Protein AF-A0A0H4CV18-F1 (afdb_monomer_lite)

Foldseek 3Di:
DDWDADPVGDIDDDDDDDDDDDPDDPDDDDDQQDKAKAKFAADDLQGSLVRLVVVLVVCVVCVPDASNVNSCCNPPVDDHDQWMKIAIDRGDVSSSVLSVCSNVVHDDVRIDTDHGDDDPVPDDDDDDDD

Secondary structure (DSSP, 8-state):
-EEEE-TTS-EEEE---PPPPPPPPPPP-PPTT--EEEEEEESHHHHHHHHHHHHHHHHHH-TTS-HHHHHHHHHHSSPPPSEEEEEEESSHHHHHHHHHHHHHT---TTEEEEES---GGGPPP-----

InterPro domains:
  IPR016039 Thiolase-like [G3DSA:3.40.47.10] (1-35)
  IPR032821 Polyketide synthase, C-terminal extension [PF16197] (1-82)
  IPR050091 Polyketide and Nonribosomal Peptide Biosynthesis Enzymes [PTHR43775] (1-130)

Sequence (130 aa):
AVSSFGISGTNAHAILEQAPETDNAAEPVVRDGVLVPWVVSGRGVDGVRAQAAGLREWVLEHPQHSATDIGFSLLSSRSLHRDRLVVLGSDRQVLVDGLAAAAEGAPWPGLVQSSGDVSLSRAVFVFPGQ

Structure (mmCIF, N/CA/C/O backbone):
data_AF-A0A0H4CV18-F1
#
_entry.id   AF-A0A0H4CV18-F1
#
loop_
_atom_site.group_PDB
_atom_site.id
_atom_site.type_symbol
_atom_site.label_atom_id
_atom_site.label_alt_id
_atom_site.label_comp_id
_atom_site.label_asym_id
_atom_site.label_entity_id
_atom_site.label_seq_id
_atom_site.pdbx_PDB_ins_code
_atom_site.Cartn_x
_atom_site.Cartn_y
_atom_site.Cartn_z
_atom_site.occupancy
_atom_site.B_iso_or_equiv
_atom_site.auth_seq_id
_atom_site.auth_comp_id
_atom_site.auth_asym_id
_atom_site.auth_atom_id
_atom_site.pdbx_PDB_model_num
ATOM 1 N N . ALA A 1 1 ? -19.508 2.284 23.063 1.00 89.25 1 ALA A N 1
ATOM 2 C CA . ALA A 1 1 ? -19.087 3.336 24.014 1.00 89.25 1 ALA A CA 1
ATOM 3 C C . ALA A 1 1 ? -17.755 2.947 24.652 1.00 89.25 1 ALA A C 1
ATOM 5 O O . ALA A 1 1 ? -17.483 1.757 24.766 1.00 89.25 1 ALA A O 1
ATOM 6 N N . VAL A 1 2 ? -16.939 3.923 25.044 1.00 96.62 2 VAL A N 1
ATOM 7 C CA . VAL A 1 2 ? -15.643 3.750 25.717 1.00 96.62 2 VAL A CA 1
ATOM 8 C C . VAL A 1 2 ? -15.665 4.541 27.021 1.00 96.62 2 VAL A C 1
ATOM 10 O O . VAL A 1 2 ? -16.067 5.703 27.028 1.00 96.62 2 VAL A O 1
ATOM 13 N N . SER A 1 3 ? -15.215 3.928 28.115 1.00 97.31 3 SER A N 1
ATOM 14 C CA . SER A 1 3 ? -15.060 4.585 29.417 1.00 97.31 3 SER A CA 1
ATOM 15 C C . SER A 1 3 ? -13.601 4.551 29.853 1.00 97.31 3 SER A C 1
ATOM 17 O O . SER A 1 3 ? -12.934 3.532 29.685 1.00 97.31 3 SER A O 1
ATOM 19 N N . SER A 1 4 ? -13.126 5.640 30.450 1.00 96.88 4 SER A N 1
ATOM 20 C CA . SER A 1 4 ? -11.795 5.749 31.046 1.00 96.88 4 SER A CA 1
ATOM 21 C C . SER A 1 4 ? -11.900 6.360 32.441 1.00 96.88 4 SER A C 1
ATOM 23 O O . SER A 1 4 ? -12.572 7.377 32.625 1.00 96.88 4 SER A O 1
ATOM 25 N N . PHE A 1 5 ? -11.233 5.735 33.412 1.00 96.31 5 PHE A N 1
ATOM 26 C CA . PHE A 1 5 ? -11.239 6.131 34.820 1.00 96.31 5 PHE A CA 1
ATOM 27 C C . PHE A 1 5 ? -9.793 6.285 35.293 1.00 96.31 5 PHE A C 1
ATOM 29 O O . PHE A 1 5 ? -9.062 5.303 35.433 1.00 96.31 5 PHE A O 1
ATOM 36 N N . GLY A 1 6 ? -9.354 7.526 35.485 1.00 95.94 6 GLY A N 1
ATOM 37 C CA . GLY A 1 6 ? -8.002 7.839 35.929 1.00 95.94 6 GLY A CA 1
ATOM 38 C C . GLY A 1 6 ? -7.823 7.591 37.424 1.00 95.94 6 GLY A C 1
ATOM 39 O O . GLY A 1 6 ? -8.723 7.850 38.220 1.00 95.94 6 GLY A O 1
ATOM 40 N N . ILE A 1 7 ? -6.623 7.168 37.828 1.00 94.62 7 ILE A N 1
ATOM 41 C CA . ILE A 1 7 ? -6.294 6.921 39.243 1.00 94.62 7 ILE A CA 1
ATOM 42 C C . ILE A 1 7 ? -6.386 8.180 40.124 1.00 94.62 7 ILE A C 1
ATOM 44 O O . ILE A 1 7 ? -6.568 8.081 41.332 1.00 94.62 7 ILE A O 1
ATOM 48 N N . SER A 1 8 ? -6.313 9.369 39.517 1.00 95.75 8 SER A N 1
ATOM 49 C CA . SER A 1 8 ? -6.545 10.664 40.168 1.00 95.75 8 SER A CA 1
ATOM 50 C C . SER A 1 8 ? -8.028 10.991 40.404 1.00 95.75 8 SER A C 1
ATOM 52 O O . SER A 1 8 ? -8.325 12.008 41.024 1.00 95.75 8 SER A O 1
ATOM 54 N N . GLY A 1 9 ? -8.958 10.178 39.888 1.00 93.94 9 GLY A N 1
ATOM 55 C CA . GLY A 1 9 ? -10.407 10.395 39.963 1.00 93.94 9 GLY A CA 1
ATOM 56 C C . GLY A 1 9 ? -11.029 11.100 38.750 1.00 93.94 9 GLY A C 1
ATOM 57 O O . GLY A 1 9 ? -12.226 11.378 38.758 1.00 93.94 9 GLY A O 1
ATOM 58 N N . THR A 1 10 ? -10.258 11.401 37.699 1.00 95.62 10 THR A N 1
ATOM 59 C CA . THR A 1 10 ? -10.798 11.988 36.461 1.00 95.62 10 THR A CA 1
ATOM 60 C C . THR A 1 10 ? -11.426 10.915 35.577 1.00 95.62 10 THR A C 1
ATOM 62 O O . THR A 1 10 ? -10.747 9.975 35.168 1.00 95.62 10 THR A O 1
ATOM 65 N N . ASN A 1 11 ? -12.699 11.097 35.225 1.00 96.62 11 ASN A N 1
ATOM 66 C CA . ASN A 1 11 ? -13.463 10.139 34.428 1.00 96.62 11 ASN A CA 1
ATOM 67 C C . ASN A 1 11 ? -13.846 10.742 33.074 1.00 96.62 11 ASN A C 1
ATOM 69 O O . ASN A 1 11 ? -14.241 11.905 33.001 1.00 96.62 11 ASN A O 1
ATOM 73 N N . ALA A 1 12 ? -13.771 9.938 32.016 1.00 96.56 12 ALA A N 1
ATOM 74 C CA . ALA A 1 12 ? -14.224 10.291 30.675 1.00 96.56 12 ALA A CA 1
ATOM 75 C C . ALA A 1 12 ? -15.073 9.158 30.086 1.00 96.56 12 ALA A C 1
ATOM 77 O O . ALA A 1 12 ? -14.750 7.979 30.244 1.00 96.56 12 ALA A O 1
ATOM 78 N N . HIS A 1 13 ? -16.150 9.514 29.388 1.00 97.12 13 HIS A N 1
ATOM 79 C CA . HIS A 1 13 ? -17.036 8.568 28.716 1.00 97.12 13 HIS A CA 1
ATOM 80 C C . HIS A 1 13 ? -17.351 9.071 27.308 1.00 97.12 13 HIS A C 1
ATOM 82 O O . HIS A 1 13 ? -17.742 10.224 27.139 1.00 97.12 13 HIS A O 1
ATOM 88 N N . ALA A 1 14 ? -17.177 8.213 26.307 1.00 97.62 14 ALA A N 1
ATOM 89 C CA . ALA A 1 14 ? -17.446 8.516 24.908 1.00 97.62 14 ALA A CA 1
ATOM 90 C C . ALA A 1 14 ? -18.435 7.502 24.327 1.00 97.62 14 ALA A C 1
ATOM 92 O O . ALA A 1 14 ? -18.216 6.289 24.387 1.00 97.62 14 ALA A O 1
ATOM 93 N N . ILE A 1 15 ? -19.512 7.994 23.724 1.00 97.12 15 ILE A N 1
ATOM 94 C CA . ILE A 1 15 ? -20.443 7.179 22.943 1.00 97.12 15 ILE A CA 1
ATOM 95 C C . ILE A 1 15 ? -20.005 7.278 21.480 1.00 97.12 15 ILE A C 1
ATOM 97 O O . ILE A 1 15 ? -19.751 8.366 20.977 1.00 97.12 15 ILE A O 1
ATOM 101 N N . LEU A 1 16 ? -19.850 6.122 20.838 1.00 96.69 16 LEU A N 1
ATOM 102 C CA . LEU A 1 16 ? -19.459 5.993 19.438 1.00 96.69 16 LEU A CA 1
ATOM 103 C C . LEU A 1 16 ? -20.628 5.340 18.718 1.00 96.69 16 LEU A C 1
ATOM 105 O O . LEU A 1 16 ? -21.122 4.309 19.183 1.00 96.69 16 LEU A O 1
ATOM 109 N N . GLU A 1 17 ? -21.035 5.935 17.609 1.00 96.25 17 GLU A N 1
ATOM 110 C CA . GLU A 1 17 ? -22.075 5.416 16.730 1.00 96.25 17 GLU A CA 1
ATOM 111 C C . GLU A 1 17 ? -21.450 4.999 15.399 1.00 96.25 17 GLU A C 1
ATOM 113 O O . GLU A 1 17 ? -20.397 5.507 15.003 1.00 96.25 17 GLU A O 1
ATOM 118 N N . GLN A 1 18 ? -22.077 4.035 14.726 1.00 93.94 18 GLN A N 1
ATOM 119 C CA . GLN A 1 18 ? -21.660 3.620 13.393 1.00 93.94 18 GLN A CA 1
ATOM 120 C C . GLN A 1 18 ? -21.922 4.763 12.405 1.00 93.94 18 GLN A C 1
ATOM 122 O O . GLN A 1 18 ? -22.981 5.387 12.444 1.00 93.94 18 GLN A O 1
ATOM 127 N N . ALA A 1 19 ? -20.965 5.025 11.512 1.00 92.69 19 ALA A N 1
ATOM 128 C CA . ALA A 1 19 ? -21.192 5.957 10.416 1.00 92.69 19 ALA A CA 1
ATOM 129 C C . ALA A 1 19 ? -22.351 5.455 9.531 1.00 92.69 19 ALA A C 1
ATOM 131 O O . ALA A 1 19 ? -22.465 4.242 9.326 1.00 92.69 19 ALA A O 1
ATOM 132 N N . PRO A 1 20 ? -23.206 6.349 9.005 1.00 91.19 20 PRO A N 1
ATOM 133 C CA . PRO A 1 20 ? -24.257 5.944 8.083 1.00 91.19 20 PRO A CA 1
ATOM 134 C C . PRO A 1 20 ? -23.648 5.242 6.867 1.00 91.19 20 PRO A C 1
ATOM 136 O O . PRO A 1 20 ? -22.559 5.603 6.414 1.00 91.19 20 PRO A O 1
ATOM 139 N N . GLU A 1 21 ? -24.354 4.245 6.338 1.00 87.38 21 GLU A N 1
ATOM 140 C CA . GLU A 1 21 ? -23.970 3.638 5.068 1.00 87.38 21 GLU A CA 1
ATOM 141 C C . GLU A 1 21 ? -24.081 4.700 3.973 1.00 87.38 21 GLU A C 1
ATOM 143 O O . GLU A 1 21 ? -25.138 5.288 3.747 1.00 87.38 21 GLU A O 1
ATOM 148 N N . THR A 1 22 ? -22.961 4.992 3.324 1.00 81.31 22 THR A N 1
ATOM 149 C CA . THR A 1 22 ? -22.948 5.771 2.088 1.00 81.31 22 THR A CA 1
ATOM 150 C C . THR A 1 22 ? -23.191 4.812 0.936 1.00 81.31 22 THR A C 1
ATOM 152 O O . THR A 1 22 ? -22.457 3.832 0.810 1.00 81.31 22 THR A O 1
ATOM 155 N N . ASP A 1 23 ? -24.183 5.103 0.091 1.00 75.31 23 ASP A N 1
ATOM 156 C CA . ASP A 1 23 ? -24.357 4.386 -1.172 1.00 75.31 23 ASP A CA 1
ATOM 157 C C . ASP A 1 23 ? -23.046 4.455 -1.959 1.00 75.31 23 ASP A C 1
ATOM 159 O O . ASP A 1 23 ? -22.521 5.541 -2.233 1.00 75.31 23 ASP A O 1
ATOM 163 N N . ASN A 1 24 ? -22.500 3.287 -2.301 1.00 65.62 24 ASN A N 1
ATOM 164 C CA . ASN A 1 24 ? -21.333 3.208 -3.165 1.00 65.62 24 ASN A CA 1
ATOM 165 C C . ASN A 1 24 ? -21.697 3.867 -4.498 1.00 65.62 24 ASN A C 1
ATOM 167 O O . ASN A 1 24 ? -22.597 3.412 -5.207 1.00 65.62 24 ASN A O 1
ATOM 171 N N . ALA A 1 25 ? -21.014 4.967 -4.824 1.00 64.88 25 ALA A N 1
ATOM 172 C CA . ALA A 1 25 ? -21.122 5.581 -6.138 1.00 64.88 25 ALA A CA 1
ATOM 173 C C . ALA A 1 25 ? -20.844 4.514 -7.208 1.00 64.88 25 ALA A C 1
ATOM 175 O O . ALA A 1 25 ? -19.990 3.651 -7.005 1.00 64.88 25 ALA A O 1
ATOM 176 N N . ALA A 1 26 ? -21.576 4.571 -8.325 1.00 61.56 26 ALA A N 1
ATOM 177 C CA . ALA A 1 26 ? -21.435 3.608 -9.411 1.00 61.56 26 ALA A CA 1
ATOM 178 C C . ALA A 1 26 ? -19.955 3.410 -9.769 1.00 61.56 26 ALA A C 1
ATOM 180 O O . ALA A 1 26 ? -19.254 4.384 -10.062 1.00 61.56 26 ALA A O 1
ATOM 181 N N . GLU A 1 27 ? -19.495 2.157 -9.729 1.00 63.44 27 GLU A N 1
ATOM 182 C CA . GLU A 1 27 ? -18.113 1.831 -10.060 1.00 63.44 27 GLU A CA 1
ATOM 183 C C . GLU A 1 27 ? -17.834 2.265 -11.506 1.00 63.44 27 GLU A C 1
ATOM 185 O O . GLU A 1 27 ? -18.560 1.870 -12.429 1.00 63.44 27 GLU A O 1
ATOM 190 N N . PRO A 1 28 ? -16.817 3.111 -11.743 1.00 62.19 28 PRO A N 1
ATOM 191 C CA . PRO A 1 28 ? -16.425 3.438 -13.099 1.00 62.19 28 PRO A CA 1
ATOM 192 C C . PRO A 1 28 ? -16.004 2.151 -13.813 1.00 62.19 28 PRO A C 1
ATOM 194 O O . PRO A 1 28 ? -15.221 1.364 -13.288 1.00 62.19 28 PRO A O 1
ATOM 197 N N . VAL A 1 29 ? -16.515 1.942 -15.029 1.00 61.94 29 VAL A N 1
ATOM 198 C CA . VAL A 1 29 ? -16.174 0.768 -15.840 1.00 61.94 29 VAL A CA 1
ATOM 199 C C . VAL A 1 29 ? -14.689 0.829 -16.200 1.00 61.94 29 VAL A C 1
ATOM 201 O O . VAL A 1 29 ? -14.280 1.554 -17.112 1.00 61.94 29 VAL A O 1
ATOM 204 N N . VAL A 1 30 ? -13.871 0.069 -15.477 1.00 61.62 30 VAL A N 1
ATOM 205 C CA . VAL A 1 30 ? -12.472 -0.168 -15.829 1.00 61.62 30 VAL A CA 1
ATOM 206 C C . VAL A 1 30 ? -12.462 -1.104 -17.032 1.00 61.62 30 VAL A C 1
ATOM 208 O O . VAL A 1 30 ? -13.083 -2.163 -17.016 1.00 61.62 30 VAL A O 1
ATOM 211 N N . ARG A 1 31 ? -11.787 -0.699 -18.108 1.00 60.72 31 ARG A N 1
ATOM 212 C CA . ARG A 1 31 ? -11.604 -1.559 -19.281 1.00 60.72 31 ARG A CA 1
ATOM 213 C C . ARG A 1 31 ? -10.521 -2.589 -18.983 1.00 60.72 31 ARG A C 1
ATOM 215 O O . ARG A 1 31 ? -9.429 -2.210 -18.559 1.00 60.72 31 ARG A O 1
ATOM 222 N N . ASP A 1 32 ? -10.806 -3.853 -19.268 1.00 59.94 32 ASP A N 1
ATOM 223 C CA . ASP A 1 32 ? -9.803 -4.915 -19.224 1.00 59.94 32 ASP A CA 1
ATOM 224 C C . ASP A 1 32 ? -8.610 -4.583 -20.137 1.00 59.94 32 ASP A C 1
ATOM 226 O O . ASP A 1 32 ? -8.766 -3.998 -21.214 1.00 59.94 32 ASP A O 1
ATOM 230 N N . GLY A 1 33 ? -7.402 -4.947 -19.697 1.00 68.06 33 GLY A N 1
ATOM 231 C CA . GLY A 1 33 ? -6.164 -4.767 -20.463 1.00 68.06 33 GLY A CA 1
ATOM 232 C C . GLY A 1 33 ? -5.497 -3.391 -20.341 1.00 68.06 33 GLY A C 1
ATOM 233 O O . GLY A 1 33 ? -4.466 -3.163 -20.975 1.00 68.06 33 GLY A O 1
ATOM 234 N N . VAL A 1 34 ? -6.031 -2.474 -19.528 1.00 82.56 34 VAL A N 1
ATOM 235 C CA . VAL A 1 34 ? -5.351 -1.209 -19.210 1.00 82.56 34 VAL A CA 1
ATOM 236 C C . VAL A 1 34 ? -4.265 -1.460 -18.163 1.00 82.56 34 VAL A C 1
ATOM 238 O O . VAL A 1 34 ? -4.523 -2.054 -17.122 1.00 82.56 34 VAL A O 1
ATOM 241 N N . LEU A 1 35 ? -3.044 -0.985 -18.426 1.00 90.25 35 LEU A N 1
ATOM 242 C CA . LEU A 1 35 ? -1.962 -1.032 -17.442 1.00 90.25 35 LEU A CA 1
ATOM 243 C C . LEU A 1 35 ? -2.300 -0.151 -16.235 1.00 90.25 35 LEU A C 1
ATOM 245 O O . LEU A 1 35 ? -2.501 1.057 -16.377 1.00 90.25 35 LEU A O 1
ATOM 249 N N . VAL A 1 36 ? -2.299 -0.750 -15.047 1.00 93.31 36 VAL A N 1
ATOM 250 C CA . VAL A 1 36 ? -2.505 -0.062 -13.772 1.00 93.31 36 VAL A CA 1
ATOM 251 C C . VAL A 1 36 ? -1.165 0.057 -13.038 1.00 93.31 36 VAL A C 1
ATOM 253 O O . VAL A 1 36 ? -0.464 -0.945 -12.885 1.00 93.31 36 VAL A O 1
ATOM 256 N N . PRO A 1 37 ? -0.783 1.260 -12.572 1.00 95.19 37 PRO A N 1
ATOM 257 C CA . PRO A 1 37 ? 0.401 1.440 -11.744 1.00 95.19 37 PRO A CA 1
ATOM 258 C C . PRO A 1 37 ? 0.092 1.205 -10.263 1.00 95.19 37 PRO A C 1
ATOM 260 O O . PRO A 1 37 ? -0.746 1.889 -9.674 1.00 95.19 37 PRO A O 1
ATOM 263 N N . TRP A 1 38 ? 0.831 0.299 -9.626 1.00 97.00 38 TRP A N 1
ATOM 264 C CA . TRP A 1 38 ? 0.906 0.205 -8.168 1.00 97.00 38 TRP A CA 1
ATOM 265 C C . TRP A 1 38 ? 2.190 0.855 -7.676 1.00 97.00 38 TRP A C 1
ATOM 267 O O . TRP A 1 38 ? 3.289 0.335 -7.873 1.00 97.00 38 TRP A O 1
ATOM 277 N N . VAL A 1 39 ? 2.042 2.023 -7.051 1.00 96.25 39 VAL A N 1
ATOM 278 C CA . VAL A 1 39 ? 3.158 2.783 -6.484 1.00 96.25 39 VAL A CA 1
ATOM 279 C C . VAL A 1 39 ? 3.416 2.310 -5.057 1.00 96.25 39 VAL A C 1
ATOM 281 O O . VAL A 1 39 ? 2.545 2.400 -4.196 1.00 96.25 39 VAL A O 1
ATOM 284 N N . VAL A 1 40 ? 4.633 1.848 -4.793 1.00 96.19 40 VAL A N 1
ATOM 285 C CA . VAL A 1 40 ? 5.109 1.462 -3.462 1.00 96.19 40 VAL A CA 1
ATOM 286 C C . VAL A 1 40 ? 6.234 2.408 -3.075 1.00 96.19 40 VAL A C 1
ATOM 288 O O . VAL A 1 40 ? 7.170 2.619 -3.844 1.00 96.19 40 VAL A O 1
ATOM 291 N N . SER A 1 41 ? 6.162 2.997 -1.884 1.00 95.25 41 SER A N 1
ATOM 292 C CA . SER A 1 41 ? 7.209 3.892 -1.391 1.00 95.25 41 SER A CA 1
ATOM 293 C C . SER A 1 41 ? 7.538 3.608 0.066 1.00 95.25 41 SER A C 1
ATOM 295 O O . SER A 1 41 ? 6.669 3.220 0.845 1.00 95.25 41 SER A O 1
ATOM 297 N N . GLY A 1 42 ? 8.794 3.813 0.440 1.00 93.69 42 GLY A N 1
ATOM 298 C CA . GLY A 1 42 ? 9.287 3.586 1.791 1.00 93.69 42 GLY A CA 1
ATOM 299 C C . GLY A 1 42 ? 10.532 4.417 2.076 1.00 93.69 42 GLY A C 1
ATOM 300 O O . GLY A 1 42 ? 11.000 5.180 1.234 1.00 93.69 42 GLY A O 1
ATOM 301 N N . ARG A 1 43 ? 11.065 4.303 3.293 1.00 93.31 43 ARG A N 1
ATOM 302 C CA . ARG A 1 43 ? 12.340 4.936 3.654 1.00 93.31 43 ARG A CA 1
ATOM 303 C C . ARG A 1 43 ? 13.473 3.955 3.378 1.00 93.31 43 ARG A C 1
ATOM 305 O O . ARG A 1 43 ? 13.597 2.962 4.092 1.00 93.31 43 ARG A O 1
ATOM 312 N N . GLY A 1 44 ? 14.283 4.236 2.363 1.00 92.06 44 GLY A N 1
ATOM 313 C CA . GLY A 1 44 ? 15.346 3.349 1.906 1.00 92.06 44 GLY A CA 1
ATOM 314 C C . GLY A 1 44 ? 14.832 2.099 1.187 1.00 92.06 44 GLY A C 1
ATOM 315 O O . GLY A 1 44 ? 13.636 1.804 1.156 1.00 92.06 44 GLY A O 1
ATOM 316 N N . VAL A 1 45 ? 15.774 1.340 0.624 1.00 92.81 45 VAL A N 1
ATOM 317 C CA . VAL A 1 45 ? 15.498 0.120 -0.156 1.00 92.81 45 VAL A CA 1
ATOM 318 C C . VAL A 1 45 ? 14.747 -0.922 0.674 1.00 92.81 45 VAL A C 1
ATOM 320 O O . VAL A 1 45 ? 13.750 -1.470 0.210 1.00 92.81 45 VAL A O 1
ATOM 323 N N . ASP A 1 46 ? 15.169 -1.152 1.917 1.00 95.31 46 ASP A N 1
ATOM 324 C CA . ASP A 1 46 ? 14.527 -2.142 2.789 1.00 95.31 46 ASP A CA 1
ATOM 325 C C . ASP A 1 46 ? 13.109 -1.720 3.187 1.00 95.31 46 ASP A C 1
ATOM 327 O O . ASP A 1 46 ? 12.209 -2.555 3.261 1.00 95.31 46 ASP A O 1
ATOM 331 N N . GLY A 1 47 ? 12.872 -0.414 3.353 1.00 95.75 47 GLY A N 1
ATOM 332 C CA . GLY A 1 47 ? 11.534 0.122 3.577 1.00 95.75 47 GLY A CA 1
ATOM 333 C C . GLY A 1 47 ? 10.606 -0.125 2.387 1.00 95.75 47 GLY A C 1
ATOM 334 O O . GLY A 1 47 ? 9.461 -0.523 2.582 1.00 95.75 47 GLY A O 1
ATOM 335 N N . VAL A 1 48 ? 11.092 0.063 1.156 1.00 95.75 48 VAL A N 1
ATOM 336 C CA . VAL A 1 48 ? 10.317 -0.239 -0.063 1.00 95.75 48 VAL A CA 1
ATOM 337 C C . VAL A 1 48 ? 10.019 -1.736 -0.168 1.00 95.75 48 VAL A C 1
ATOM 339 O O . VAL A 1 48 ? 8.880 -2.104 -0.449 1.00 95.75 48 VAL A O 1
ATOM 342 N N . ARG A 1 49 ? 11.000 -2.603 0.109 1.00 97.31 49 ARG A N 1
ATOM 343 C CA . ARG A 1 49 ? 10.816 -4.066 0.099 1.00 97.31 49 ARG A CA 1
ATOM 344 C C . ARG A 1 49 ? 9.778 -4.525 1.119 1.00 97.31 49 ARG A C 1
ATOM 346 O O . ARG A 1 49 ? 8.890 -5.299 0.776 1.00 97.31 49 ARG A O 1
ATOM 353 N N . ALA A 1 50 ? 9.845 -4.005 2.344 1.00 98.00 50 ALA A N 1
ATOM 354 C CA . ALA A 1 50 ? 8.873 -4.314 3.389 1.00 98.00 50 ALA A CA 1
ATOM 355 C C . ALA A 1 50 ? 7.452 -3.869 3.001 1.00 98.00 50 ALA A C 1
ATOM 357 O O . ALA A 1 50 ? 6.495 -4.610 3.208 1.00 98.00 50 ALA A O 1
ATOM 358 N N . GLN A 1 51 ? 7.310 -2.688 2.389 1.00 97.75 51 GLN A N 1
ATOM 359 C CA 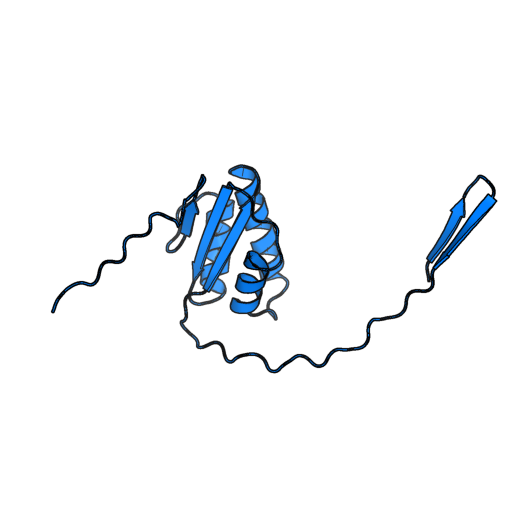. GLN A 1 51 ? 6.018 -2.206 1.892 1.00 97.75 51 GLN A CA 1
ATOM 360 C C . GLN A 1 51 ? 5.488 -3.066 0.738 1.00 97.75 51 GLN A C 1
ATOM 362 O O . GLN A 1 51 ? 4.296 -3.359 0.705 1.00 97.75 51 GLN A O 1
ATOM 367 N N . ALA A 1 52 ? 6.353 -3.518 -0.176 1.00 98.12 52 ALA A N 1
ATOM 368 C CA . ALA A 1 52 ? 5.956 -4.421 -1.255 1.00 98.12 52 ALA A CA 1
ATOM 369 C C . ALA A 1 52 ? 5.464 -5.774 -0.714 1.00 98.12 52 ALA A C 1
ATOM 371 O O . ALA A 1 52 ? 4.421 -6.261 -1.150 1.00 98.12 52 ALA A O 1
ATOM 372 N N . ALA A 1 53 ? 6.163 -6.341 0.276 1.00 98.56 53 ALA A N 1
ATOM 373 C CA . ALA A 1 53 ? 5.764 -7.586 0.931 1.00 98.56 53 ALA A CA 1
ATOM 374 C C . ALA A 1 53 ? 4.407 -7.455 1.641 1.00 98.56 53 ALA A C 1
ATOM 376 O O . ALA A 1 53 ? 3.513 -8.265 1.400 1.00 98.56 53 ALA A O 1
ATOM 377 N N . GLY A 1 54 ? 4.230 -6.407 2.453 1.00 98.25 54 GLY A N 1
ATOM 378 C CA . GLY A 1 54 ? 2.977 -6.168 3.172 1.00 98.25 54 GLY A CA 1
ATOM 379 C C . GLY A 1 54 ? 1.802 -5.872 2.237 1.00 98.25 54 GLY A C 1
ATOM 380 O O . GLY A 1 54 ? 0.701 -6.373 2.450 1.00 98.25 54 GLY A O 1
ATOM 381 N N . LEU A 1 55 ? 2.030 -5.114 1.157 1.00 97.88 55 LEU A N 1
ATOM 382 C CA . LEU A 1 55 ? 0.998 -4.886 0.147 1.00 97.88 55 LEU A CA 1
ATOM 383 C C . LEU A 1 55 ? 0.611 -6.194 -0.550 1.00 97.88 55 LEU A C 1
ATOM 385 O O . LEU A 1 55 ? -0.574 -6.443 -0.740 1.00 97.88 55 LEU A O 1
ATOM 389 N N . ARG A 1 56 ? 1.581 -7.042 -0.908 1.00 98.38 56 ARG A N 1
ATOM 390 C CA . ARG A 1 56 ? 1.308 -8.340 -1.537 1.00 98.38 56 ARG A CA 1
ATOM 391 C C . ARG A 1 56 ? 0.429 -9.215 -0.650 1.00 98.38 56 ARG A C 1
ATOM 393 O O . ARG A 1 56 ? -0.544 -9.774 -1.143 1.00 98.38 56 ARG A O 1
ATOM 400 N N . GLU A 1 57 ? 0.776 -9.335 0.627 1.00 98.44 57 GLU A N 1
ATOM 401 C CA . GLU A 1 57 ? 0.001 -10.102 1.607 1.00 98.44 57 GLU A CA 1
ATOM 402 C C . GLU A 1 57 ? -1.429 -9.567 1.710 1.00 98.44 57 GLU A C 1
ATOM 404 O O . GLU A 1 57 ? -2.383 -10.304 1.468 1.00 98.44 57 GLU A O 1
ATOM 409 N N . TRP A 1 58 ? -1.577 -8.258 1.917 1.00 98.12 58 TRP A N 1
ATOM 410 C CA . TRP A 1 58 ? -2.890 -7.628 2.014 1.00 98.12 58 TRP A CA 1
ATOM 411 C C . TRP A 1 58 ? -3.737 -7.842 0.752 1.00 98.12 58 TRP A C 1
ATOM 413 O O . TRP A 1 58 ? -4.916 -8.180 0.836 1.00 98.12 58 TRP A O 1
ATOM 423 N N . VAL A 1 59 ? -3.147 -7.702 -0.436 1.00 97.19 59 VAL A N 1
ATOM 424 C CA . VAL A 1 59 ? -3.841 -7.925 -1.713 1.00 97.19 59 VAL A CA 1
ATOM 425 C C . VAL A 1 59 ? -4.288 -9.382 -1.858 1.00 97.19 59 VAL A C 1
ATOM 427 O O . VAL A 1 59 ? -5.379 -9.630 -2.371 1.00 97.19 59 VAL A O 1
ATOM 430 N N . LEU A 1 60 ? -3.489 -10.354 -1.425 1.00 96.94 60 LEU A N 1
ATOM 431 C CA . LEU A 1 60 ? -3.878 -11.767 -1.476 1.00 96.94 60 LEU A CA 1
ATOM 432 C C . LEU A 1 60 ? -5.062 -12.070 -0.548 1.00 96.94 60 LEU A C 1
ATOM 434 O O . LEU A 1 60 ? -5.934 -12.853 -0.915 1.00 96.94 60 LEU A O 1
ATOM 438 N N . GLU A 1 61 ? -5.128 -11.412 0.608 1.00 98.00 61 GLU A N 1
ATOM 439 C CA . GLU A 1 61 ? -6.218 -11.569 1.580 1.00 98.00 61 GLU A CA 1
ATOM 440 C C . GLU A 1 61 ? -7.514 -10.845 1.184 1.00 98.00 61 GLU A C 1
ATOM 442 O O . GLU A 1 61 ? -8.586 -11.200 1.671 1.00 98.00 61 GLU A O 1
ATOM 447 N N . HIS A 1 62 ? -7.442 -9.855 0.285 1.00 96.81 62 HIS A N 1
ATOM 448 C CA . HIS A 1 62 ? -8.585 -9.013 -0.094 1.00 96.81 62 HIS A CA 1
ATOM 449 C C . HIS A 1 62 ? -8.878 -9.055 -1.608 1.00 96.81 62 HIS A C 1
ATOM 451 O O . HIS A 1 62 ? -8.757 -8.032 -2.302 1.00 96.81 62 HIS A O 1
ATOM 457 N N . PRO A 1 63 ? -9.265 -10.223 -2.165 1.00 93.44 63 PRO A N 1
ATOM 458 C CA . PRO A 1 63 ? -9.487 -10.407 -3.602 1.00 93.44 63 PRO A CA 1
ATOM 459 C C . PRO A 1 63 ? -10.633 -9.559 -4.172 1.00 93.44 63 PRO A C 1
ATOM 461 O O . PRO A 1 63 ? -10.660 -9.320 -5.375 1.00 93.44 63 PRO A O 1
ATOM 464 N N . GLN A 1 64 ? -11.550 -9.079 -3.328 1.00 92.12 64 GLN A N 1
ATOM 465 C CA . GLN A 1 64 ? -12.711 -8.280 -3.722 1.00 92.12 64 GLN A CA 1
ATOM 466 C C . GLN A 1 64 ? -12.373 -6.865 -4.217 1.00 92.12 64 GLN A C 1
ATOM 468 O O . GLN A 1 64 ? -13.190 -6.258 -4.897 1.00 92.12 64 GLN A O 1
ATOM 473 N N . HIS A 1 65 ? -11.204 -6.313 -3.875 1.00 92.12 65 HIS A N 1
ATOM 474 C CA . HIS A 1 65 ? -10.840 -4.953 -4.288 1.00 92.12 65 HIS A CA 1
ATOM 475 C C . HIS A 1 65 ? -10.223 -4.943 -5.680 1.00 92.12 65 HIS A C 1
ATOM 477 O O . HIS A 1 65 ? -9.304 -5.717 -5.946 1.00 92.12 65 HIS A O 1
ATOM 483 N N . SER A 1 66 ? -10.671 -4.048 -6.559 1.00 90.75 66 SER A N 1
ATOM 484 C CA . SER A 1 66 ? -10.135 -3.963 -7.917 1.00 90.75 66 SER A CA 1
ATOM 485 C C . SER A 1 66 ? -8.673 -3.495 -7.928 1.00 90.75 66 SER A C 1
ATOM 487 O O . SER A 1 66 ? -8.216 -2.764 -7.045 1.0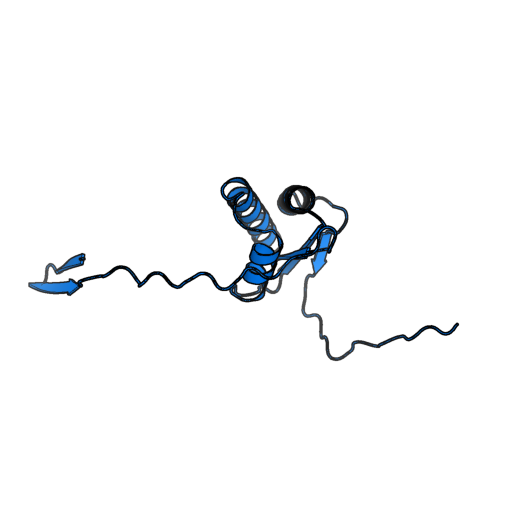0 90.75 66 SER A O 1
ATOM 489 N N . ALA A 1 67 ? -7.912 -3.895 -8.953 1.00 92.44 67 ALA A N 1
ATOM 490 C CA . ALA A 1 67 ? -6.526 -3.446 -9.094 1.00 92.44 67 ALA A CA 1
ATOM 491 C C . ALA A 1 67 ? -6.423 -1.921 -9.270 1.00 92.44 67 ALA A C 1
ATOM 493 O O . ALA A 1 67 ? -5.487 -1.302 -8.759 1.00 92.44 67 ALA A O 1
ATOM 494 N N . THR A 1 68 ? -7.402 -1.318 -9.944 1.00 92.12 68 THR A N 1
ATOM 495 C CA . THR A 1 68 ? -7.485 0.128 -10.166 1.00 92.12 68 THR A CA 1
ATOM 496 C C . THR A 1 68 ? -7.710 0.888 -8.865 1.00 92.12 68 THR A C 1
ATOM 498 O O . THR A 1 68 ? -7.000 1.860 -8.621 1.00 92.12 68 THR A O 1
ATOM 501 N N . ASP A 1 69 ? -8.614 0.428 -7.996 1.00 91.38 69 ASP A N 1
ATOM 502 C CA . ASP A 1 69 ? -8.882 1.097 -6.713 1.00 91.38 69 ASP A CA 1
ATOM 503 C C . ASP A 1 69 ? -7.682 1.020 -5.774 1.00 91.38 69 ASP A C 1
ATOM 505 O O . ASP A 1 69 ? -7.363 1.987 -5.077 1.00 91.38 69 ASP A O 1
ATOM 509 N N . ILE A 1 70 ? -6.974 -0.113 -5.794 1.00 94.88 70 ILE A N 1
ATOM 510 C CA . ILE A 1 70 ? -5.720 -0.285 -5.058 1.00 94.88 70 ILE A CA 1
ATOM 511 C C . ILE A 1 70 ? -4.684 0.715 -5.577 1.00 94.88 70 ILE A C 1
ATOM 513 O O . ILE A 1 70 ? -4.133 1.488 -4.793 1.00 94.88 70 ILE A O 1
ATOM 517 N N . GLY A 1 71 ? -4.459 0.758 -6.893 1.00 94.44 71 GLY A N 1
ATOM 518 C CA . GLY A 1 71 ? -3.507 1.680 -7.517 1.00 94.44 71 GLY A CA 1
ATOM 519 C C . GLY A 1 71 ? -3.834 3.147 -7.234 1.00 94.44 71 GLY A C 1
ATOM 520 O O . GLY A 1 71 ? -2.954 3.917 -6.843 1.00 94.44 71 GLY A O 1
ATOM 52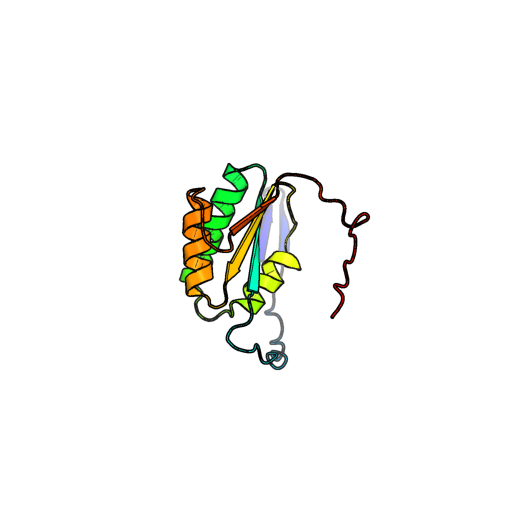1 N N . PHE A 1 72 ? -5.111 3.520 -7.346 1.00 93.69 72 PHE A N 1
ATOM 522 C CA . PHE A 1 72 ? -5.602 4.850 -6.999 1.00 93.69 72 PHE A CA 1
ATOM 523 C C . PHE A 1 72 ? -5.306 5.187 -5.537 1.00 93.69 72 PHE A C 1
ATOM 525 O O . PHE A 1 72 ? -4.694 6.216 -5.255 1.00 93.69 72 PHE A O 1
ATOM 532 N N . SER A 1 73 ? -5.685 4.304 -4.612 1.00 94.81 73 SER A N 1
ATOM 533 C CA . SER A 1 73 ? -5.516 4.515 -3.173 1.00 94.81 73 SER A CA 1
ATOM 534 C C . SER A 1 73 ? -4.048 4.662 -2.779 1.00 94.81 73 SER A C 1
ATOM 536 O O . SER A 1 73 ? -3.717 5.528 -1.964 1.00 94.81 73 SER A O 1
ATOM 538 N N . LEU A 1 74 ? -3.157 3.863 -3.373 1.00 95.62 74 LEU A N 1
ATOM 539 C CA . LEU A 1 74 ? -1.711 3.938 -3.143 1.00 95.62 74 LEU A CA 1
ATOM 540 C C . LEU A 1 74 ? -1.119 5.300 -3.527 1.00 95.62 74 LEU A C 1
ATOM 542 O O . LEU A 1 74 ? -0.158 5.739 -2.898 1.00 95.62 74 LEU A O 1
ATOM 546 N N . LEU A 1 75 ? -1.693 5.977 -4.524 1.00 92.56 75 LEU A N 1
ATOM 547 C CA . LEU A 1 75 ? -1.197 7.264 -5.009 1.00 92.56 75 LEU A CA 1
ATOM 548 C C . LEU A 1 75 ? -1.883 8.470 -4.351 1.00 92.56 75 LEU A C 1
ATOM 550 O O . LEU A 1 75 ? -1.233 9.489 -4.128 1.00 92.56 75 LEU A O 1
ATOM 554 N N . SER A 1 76 ? -3.185 8.379 -4.071 1.00 93.44 76 SER A N 1
ATOM 555 C CA . SER A 1 76 ? -4.009 9.529 -3.673 1.00 93.44 76 SER A CA 1
ATOM 556 C C . SER A 1 76 ? -4.183 9.682 -2.162 1.00 93.44 76 SER A C 1
ATOM 558 O O . SER A 1 76 ? -4.400 10.793 -1.683 1.00 93.44 76 SER A O 1
ATOM 560 N N . SER A 1 77 ? -4.088 8.586 -1.403 1.00 90.69 77 SER A N 1
ATOM 561 C CA . SER A 1 77 ? -4.440 8.563 0.028 1.00 90.69 77 SER A CA 1
ATOM 562 C C . SER A 1 77 ? -3.248 8.351 0.963 1.00 90.69 77 SER A C 1
ATOM 564 O O . SER A 1 77 ? -3.374 8.475 2.184 1.00 90.69 77 SER A O 1
ATOM 566 N N . ARG A 1 78 ? -2.084 7.998 0.410 1.00 87.31 78 ARG A N 1
ATOM 567 C CA . ARG A 1 78 ? -0.886 7.636 1.172 1.00 87.31 78 ARG A CA 1
ATOM 568 C C . ARG A 1 78 ? 0.202 8.687 1.008 1.00 87.31 78 ARG A C 1
ATOM 570 O O . ARG A 1 78 ? 0.397 9.246 -0.066 1.00 87.31 78 ARG A O 1
ATOM 577 N N . SER A 1 79 ? 0.962 8.908 2.077 1.00 90.50 79 SER A N 1
ATOM 578 C CA . SER A 1 79 ? 2.185 9.703 1.999 1.00 90.50 79 SER A CA 1
ATOM 579 C C . SER A 1 79 ? 3.213 8.996 1.119 1.00 90.50 79 SER A C 1
ATOM 581 O O . SER A 1 79 ? 3.571 7.846 1.381 1.00 90.50 79 SER A O 1
ATOM 583 N N . LEU A 1 80 ? 3.721 9.700 0.109 1.00 89.00 80 LEU A N 1
ATOM 584 C CA . LEU A 1 80 ? 4.780 9.194 -0.756 1.00 89.00 80 LEU A CA 1
ATOM 585 C C . LEU A 1 80 ? 6.152 9.500 -0.157 1.00 89.00 80 LEU A C 1
ATOM 587 O O . LEU A 1 80 ? 6.473 10.646 0.158 1.00 89.00 80 LEU A O 1
ATOM 591 N N . HIS A 1 81 ? 6.973 8.465 -0.026 1.00 90.88 81 HIS A N 1
ATOM 592 C CA . HIS A 1 81 ? 8.373 8.600 0.351 1.00 90.88 81 HIS A CA 1
ATOM 593 C C . HIS A 1 81 ? 9.263 8.809 -0.880 1.00 90.88 81 HIS A C 1
ATOM 595 O O . HIS A 1 81 ? 8.857 8.572 -2.020 1.00 90.88 81 HIS A O 1
ATOM 601 N N . ARG A 1 82 ? 10.498 9.258 -0.630 1.00 87.88 82 ARG A N 1
ATOM 602 C CA . ARG A 1 82 ? 11.493 9.524 -1.676 1.00 87.88 82 ARG A CA 1
ATOM 603 C C . ARG A 1 82 ? 11.882 8.262 -2.443 1.00 87.88 82 ARG A C 1
ATOM 605 O O . ARG A 1 82 ? 11.986 8.313 -3.665 1.00 87.88 82 ARG A O 1
ATOM 612 N N . ASP A 1 83 ? 12.107 7.161 -1.730 1.00 92.19 83 ASP A N 1
ATOM 613 C CA . ASP A 1 83 ? 12.441 5.882 -2.344 1.00 92.19 83 ASP A CA 1
ATOM 614 C C . ASP A 1 83 ? 11.150 5.193 -2.757 1.00 92.19 83 ASP A C 1
ATOM 616 O O . ASP A 1 83 ? 10.267 4.930 -1.929 1.00 92.19 83 ASP A O 1
ATOM 620 N N . ARG A 1 84 ? 11.021 4.951 -4.061 1.00 92.69 84 ARG A N 1
ATOM 621 C CA . ARG A 1 84 ? 9.788 4.437 -4.639 1.00 92.69 84 ARG A CA 1
ATOM 622 C C . ARG A 1 84 ? 10.030 3.478 -5.787 1.00 92.69 84 ARG A C 1
ATOM 624 O O . ARG A 1 84 ? 11.047 3.485 -6.480 1.00 92.69 84 ARG A O 1
ATOM 631 N N . LEU A 1 85 ? 9.006 2.681 -5.984 1.00 94.69 85 LEU A N 1
ATOM 632 C CA . LEU A 1 85 ? 8.883 1.624 -6.951 1.00 94.69 85 LEU A CA 1
ATOM 633 C C . LEU A 1 85 ? 7.494 1.740 -7.579 1.00 94.69 85 LEU A C 1
ATOM 635 O O . LEU A 1 85 ? 6.525 2.042 -6.885 1.00 94.69 85 LEU A O 1
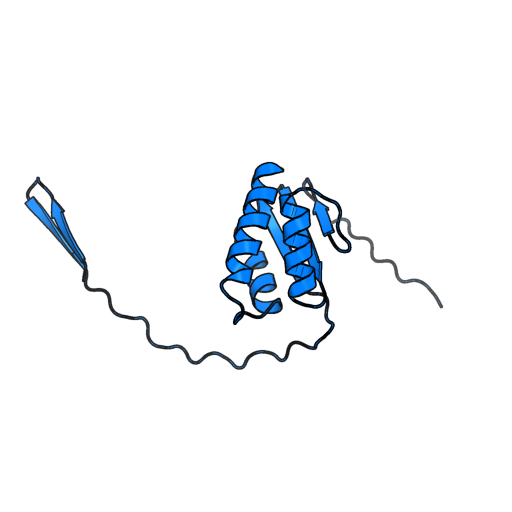ATOM 639 N N . VAL A 1 86 ? 7.385 1.438 -8.864 1.00 96.44 86 VAL A N 1
ATOM 640 C CA . VAL A 1 86 ? 6.105 1.233 -9.539 1.00 96.44 86 VAL A CA 1
ATOM 641 C C . VAL A 1 86 ? 6.092 -0.164 -10.140 1.00 96.44 86 VAL A C 1
ATOM 643 O O . VAL A 1 86 ? 7.019 -0.529 -10.862 1.00 96.44 86 VAL A O 1
ATOM 646 N N . VAL A 1 87 ? 5.046 -0.931 -9.847 1.00 97.38 87 VAL A N 1
ATOM 647 C CA . VAL A 1 87 ? 4.728 -2.179 -10.548 1.00 97.38 87 VAL A CA 1
ATOM 648 C C . VAL A 1 87 ? 3.629 -1.868 -11.560 1.00 97.38 87 VAL A C 1
ATOM 650 O O . VAL A 1 87 ? 2.567 -1.377 -11.180 1.00 97.38 87 VAL A O 1
ATOM 653 N N . LEU A 1 88 ? 3.889 -2.108 -12.842 1.00 96.12 88 LEU A N 1
ATOM 654 C CA . LEU A 1 88 ? 2.908 -1.970 -13.917 1.00 96.12 88 LEU A CA 1
ATOM 655 C C . LEU A 1 88 ? 2.368 -3.347 -14.294 1.00 96.12 88 LEU A C 1
ATOM 657 O O . LEU A 1 88 ? 3.145 -4.257 -14.580 1.00 96.12 88 LEU A O 1
ATOM 661 N N . GLY A 1 89 ? 1.047 -3.487 -14.354 1.00 93.62 89 GLY A N 1
ATOM 662 C CA . GLY A 1 89 ? 0.408 -4.729 -14.778 1.00 93.62 89 GLY A CA 1
ATOM 663 C C . GLY A 1 89 ? -0.982 -4.493 -15.351 1.00 93.62 89 GLY A C 1
ATOM 664 O O . GLY A 1 89 ? -1.664 -3.540 -14.982 1.00 93.62 89 GLY A O 1
ATOM 665 N N . SER A 1 90 ? -1.373 -5.342 -16.298 1.00 89.62 90 SER A N 1
ATOM 666 C CA . SER A 1 90 ? -2.683 -5.321 -16.966 1.00 89.62 90 SER A CA 1
ATOM 667 C C . SER A 1 90 ? -3.748 -6.131 -16.229 1.00 89.62 90 SER A C 1
ATOM 669 O O . SER A 1 90 ? -4.928 -6.036 -16.552 1.00 89.62 90 SER A O 1
ATOM 671 N N . ASP A 1 91 ? -3.328 -6.940 -15.259 1.00 88.19 91 ASP A N 1
ATOM 672 C CA . ASP A 1 91 ? -4.191 -7.731 -14.39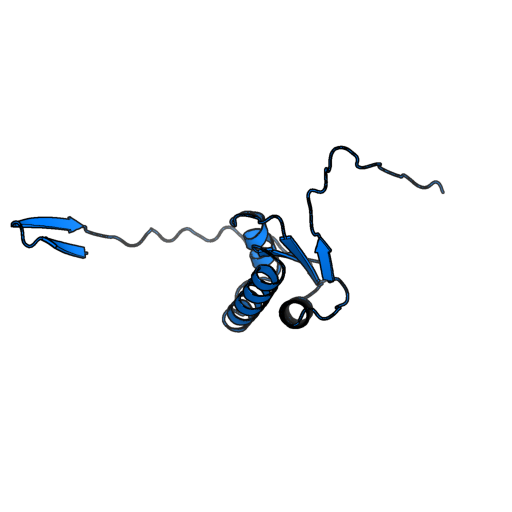9 1.00 88.19 91 ASP A CA 1
ATOM 673 C C . ASP A 1 91 ? -3.582 -7.853 -12.996 1.00 88.19 91 ASP A C 1
ATOM 675 O O . ASP A 1 91 ? -2.415 -7.529 -12.748 1.00 88.19 91 ASP A O 1
ATOM 679 N N . ARG A 1 92 ? -4.409 -8.317 -12.059 1.00 92.56 92 ARG A N 1
ATOM 680 C CA . ARG A 1 92 ? -4.048 -8.439 -10.647 1.00 92.56 92 ARG A CA 1
ATOM 681 C C . ARG A 1 92 ? -2.895 -9.412 -10.414 1.00 92.56 92 ARG A C 1
ATOM 683 O O . ARG A 1 92 ? -2.062 -9.142 -9.553 1.00 92.56 92 ARG A O 1
ATOM 690 N N . GLN A 1 93 ? -2.860 -10.536 -11.125 1.00 93.75 93 GLN A N 1
ATOM 691 C CA . GLN A 1 93 ? -1.872 -11.578 -10.868 1.00 93.75 93 GLN A CA 1
ATOM 692 C C . GLN A 1 93 ? -0.473 -11.080 -11.236 1.00 93.75 93 GLN A C 1
ATOM 694 O O . GLN A 1 93 ? 0.444 -11.195 -10.428 1.00 93.75 93 GLN A O 1
ATOM 699 N N . VAL A 1 94 ? -0.338 -10.409 -12.383 1.00 94.94 94 VAL A N 1
ATOM 700 C CA . VAL A 1 94 ? 0.920 -9.770 -12.806 1.00 94.94 94 VAL A CA 1
ATOM 701 C C . VAL A 1 94 ? 1.410 -8.751 -11.775 1.00 94.94 94 VAL A C 1
ATOM 703 O O . VAL A 1 94 ? 2.608 -8.672 -11.498 1.00 94.94 94 VAL A O 1
ATOM 706 N N . LEU A 1 95 ? 0.497 -7.979 -11.181 1.00 96.62 95 LEU A N 1
ATOM 707 C CA . LEU A 1 95 ? 0.831 -7.005 -10.140 1.00 96.62 95 LEU A CA 1
ATOM 708 C C . LEU A 1 95 ? 1.296 -7.686 -8.844 1.00 96.62 95 LEU A C 1
ATOM 710 O O . LEU A 1 95 ? 2.284 -7.259 -8.249 1.00 96.62 95 LEU A O 1
ATOM 714 N N . VAL A 1 96 ? 0.626 -8.761 -8.422 1.00 97.31 96 VAL A N 1
ATOM 715 C CA . VAL A 1 96 ? 0.997 -9.560 -7.240 1.00 97.31 96 VAL A CA 1
ATOM 716 C C . VAL A 1 96 ? 2.371 -10.211 -7.410 1.00 97.31 96 VAL A C 1
ATOM 718 O O . VAL A 1 96 ? 3.187 -10.165 -6.486 1.00 97.31 96 VAL A O 1
ATOM 721 N N . ASP A 1 97 ? 2.652 -10.771 -8.585 1.00 97.38 97 ASP A N 1
ATOM 722 C CA . ASP A 1 97 ? 3.946 -11.385 -8.894 1.00 97.38 97 ASP A CA 1
ATOM 723 C C . ASP A 1 97 ? 5.056 -10.324 -8.953 1.00 97.38 97 ASP A C 1
ATOM 725 O O . ASP A 1 97 ? 6.138 -10.506 -8.389 1.00 97.38 97 ASP A O 1
ATOM 729 N N . GLY A 1 98 ? 4.761 -9.153 -9.525 1.00 97.56 98 GLY A N 1
ATOM 730 C CA . GLY A 1 98 ? 5.672 -8.011 -9.512 1.00 97.56 98 GLY A CA 1
ATOM 731 C C . GLY A 1 98 ? 5.969 -7.483 -8.105 1.00 97.56 98 GLY A C 1
ATOM 732 O O . GLY A 1 98 ? 7.111 -7.116 -7.823 1.00 97.56 98 GLY A O 1
ATOM 733 N N . LEU A 1 99 ? 4.994 -7.495 -7.189 1.00 98.19 99 LEU A N 1
ATOM 734 C CA . LEU A 1 99 ? 5.233 -7.177 -5.775 1.00 98.19 99 LEU A CA 1
ATOM 735 C C . LEU A 1 99 ? 6.105 -8.227 -5.076 1.00 98.19 99 LEU A C 1
ATOM 737 O O . LEU A 1 99 ? 6.903 -7.865 -4.212 1.00 98.19 99 LEU A O 1
ATOM 741 N N . ALA A 1 100 ? 5.981 -9.507 -5.440 1.00 98.19 100 ALA A N 1
ATOM 742 C CA . ALA A 1 100 ? 6.847 -10.560 -4.909 1.00 98.19 100 ALA A CA 1
ATOM 743 C C . ALA A 1 100 ? 8.306 -10.319 -5.326 1.00 98.19 100 ALA A C 1
ATOM 745 O O . ALA A 1 100 ? 9.188 -10.227 -4.472 1.00 98.19 100 ALA A O 1
ATOM 746 N N . ALA A 1 101 ? 8.539 -10.092 -6.622 1.00 97.81 101 ALA A N 1
ATOM 747 C CA . ALA A 1 101 ? 9.863 -9.753 -7.139 1.00 97.81 101 ALA A CA 1
ATOM 748 C C . ALA A 1 101 ? 10.418 -8.475 -6.487 1.00 97.81 101 ALA A C 1
ATOM 750 O O . ALA A 1 101 ? 11.580 -8.422 -6.085 1.00 97.81 101 ALA A O 1
ATOM 751 N N . ALA A 1 102 ? 9.575 -7.458 -6.305 1.00 97.00 102 ALA A N 1
ATOM 752 C CA . ALA A 1 102 ? 9.949 -6.222 -5.631 1.00 97.00 102 ALA A CA 1
ATOM 753 C C . ALA A 1 102 ? 10.392 -6.425 -4.178 1.00 97.00 102 ALA A C 1
ATOM 755 O O . ALA A 1 102 ? 11.380 -5.820 -3.757 1.00 97.00 102 ALA A O 1
ATOM 756 N N . ALA A 1 103 ? 9.679 -7.261 -3.420 1.00 97.69 103 ALA A N 1
ATOM 757 C CA . ALA A 1 103 ? 10.014 -7.582 -2.035 1.00 97.69 103 ALA A CA 1
ATOM 758 C C . ALA A 1 103 ? 11.386 -8.266 -1.928 1.00 97.69 103 ALA A C 1
ATOM 760 O O . ALA A 1 103 ? 12.162 -7.969 -1.020 1.00 97.69 103 ALA A O 1
ATOM 761 N N . GLU A 1 104 ? 11.723 -9.109 -2.901 1.00 96.81 104 GLU A N 1
ATOM 762 C CA . GLU A 1 104 ? 13.027 -9.773 -3.007 1.00 96.81 104 GLU A CA 1
ATOM 763 C C . GLU A 1 104 ? 14.115 -8.858 -3.602 1.00 96.81 104 GLU A C 1
ATOM 765 O O . GLU A 1 104 ? 15.310 -9.141 -3.519 1.00 96.81 104 GLU A O 1
ATOM 770 N N . GLY A 1 105 ? 13.730 -7.715 -4.178 1.00 93.94 105 GLY A N 1
ATOM 771 C CA . GLY A 1 105 ? 14.625 -6.845 -4.940 1.00 93.94 105 GLY A CA 1
ATOM 772 C C . GLY A 1 105 ? 15.107 -7.468 -6.251 1.00 93.94 105 GLY A C 1
ATOM 773 O O . GLY A 1 105 ? 16.193 -7.127 -6.717 1.00 93.94 105 GLY A O 1
ATOM 774 N N . ALA A 1 106 ? 14.321 -8.380 -6.816 1.00 94.62 106 ALA A N 1
ATOM 775 C CA . ALA A 1 106 ? 14.559 -9.016 -8.100 1.00 94.62 106 ALA A CA 1
ATOM 776 C C . ALA A 1 106 ? 13.991 -8.165 -9.257 1.00 94.62 106 ALA A C 1
ATOM 778 O O . ALA A 1 106 ? 13.015 -7.430 -9.074 1.00 94.62 106 ALA A O 1
ATOM 779 N N . PRO A 1 107 ? 14.581 -8.244 -10.463 1.00 93.44 107 PRO A N 1
ATOM 780 C CA . PRO A 1 107 ? 14.028 -7.588 -11.643 1.00 93.44 107 PRO A CA 1
ATOM 781 C C . PRO A 1 107 ? 12.702 -8.237 -12.065 1.00 93.44 107 PRO A C 1
ATOM 783 O O . PRO A 1 107 ? 12.539 -9.452 -11.974 1.00 93.44 107 PRO A O 1
ATOM 786 N N . TRP A 1 108 ? 11.777 -7.431 -12.592 1.00 95.12 108 TRP A N 1
ATOM 787 C CA . TRP A 1 108 ? 10.490 -7.903 -13.107 1.00 95.12 108 TRP A CA 1
ATOM 788 C C . TRP A 1 108 ? 10.006 -7.038 -14.286 1.00 95.12 108 TRP A C 1
ATOM 790 O O . TRP A 1 108 ? 10.239 -5.824 -14.281 1.00 95.12 108 TRP A O 1
ATOM 800 N N . PRO A 1 109 ? 9.347 -7.609 -15.314 1.00 92.88 109 PRO A N 1
ATOM 801 C CA . PRO A 1 109 ? 8.756 -6.825 -16.396 1.00 92.88 109 PRO A CA 1
ATOM 802 C C . PRO A 1 109 ? 7.744 -5.794 -15.878 1.00 92.88 109 PRO A C 1
ATOM 804 O O . PRO A 1 109 ? 6.831 -6.127 -15.134 1.00 92.88 109 PRO A O 1
ATOM 807 N N . GLY A 1 110 ? 7.897 -4.526 -16.268 1.00 88.81 110 GLY A N 1
ATOM 808 C CA . GLY A 1 110 ? 7.018 -3.451 -15.786 1.00 88.81 110 GLY A CA 1
ATOM 809 C C . GLY A 1 110 ? 7.347 -2.941 -14.378 1.00 88.81 110 GLY A C 1
ATOM 810 O O . GLY A 1 110 ? 6.621 -2.098 -13.854 1.00 88.81 110 GLY A O 1
ATOM 811 N N . LEU A 1 111 ? 8.447 -3.404 -13.775 1.00 94.75 111 LEU A N 1
ATOM 812 C CA . LEU A 1 111 ? 8.985 -2.868 -12.531 1.00 94.75 111 LEU A CA 1
ATOM 813 C C . LEU A 1 111 ? 9.863 -1.645 -12.816 1.00 94.75 111 LEU A C 1
ATOM 815 O O . LEU A 1 111 ? 10.885 -1.746 -13.495 1.00 94.75 111 LEU A O 1
ATOM 819 N N . VAL A 1 112 ? 9.492 -0.490 -12.271 1.00 93.56 112 VAL A N 1
ATOM 820 C CA . VAL A 1 112 ? 10.252 0.757 -12.415 1.00 93.56 112 VAL A CA 1
ATOM 821 C C . VAL A 1 112 ? 10.675 1.245 -11.040 1.00 93.56 112 VAL A C 1
ATOM 823 O O . VAL A 1 112 ? 9.839 1.552 -10.195 1.00 93.56 112 VAL A O 1
ATOM 826 N N . GLN A 1 113 ? 11.981 1.347 -10.813 1.00 86.88 113 GLN A N 1
ATOM 827 C CA . GLN A 1 113 ? 12.533 1.912 -9.585 1.00 86.88 113 GLN A CA 1
ATOM 828 C C . GLN A 1 113 ? 12.961 3.358 -9.811 1.00 86.88 113 GLN A C 1
ATOM 830 O O . GLN A 1 113 ? 13.543 3.705 -10.839 1.00 86.88 113 GLN A O 1
ATOM 835 N N . SER A 1 114 ? 12.677 4.209 -8.832 1.00 79.06 114 SER A N 1
ATOM 836 C CA . SER A 1 114 ? 13.121 5.595 -8.818 1.00 79.06 114 SER A CA 1
ATOM 837 C C . SER A 1 114 ? 13.670 5.913 -7.438 1.00 79.06 114 SER A C 1
ATOM 839 O O . SER A 1 114 ? 12.954 5.887 -6.438 1.00 79.06 114 SER A O 1
ATOM 841 N N . SER A 1 115 ? 14.956 6.236 -7.407 1.00 70.62 115 SER A N 1
ATOM 842 C CA . SER A 1 115 ? 15.647 6.752 -6.233 1.00 70.62 115 SER A CA 1
ATOM 843 C C . SER A 1 115 ? 16.040 8.198 -6.525 1.00 70.62 115 SER A C 1
ATOM 845 O O . SER A 1 115 ? 16.928 8.461 -7.334 1.00 70.62 115 SER A O 1
ATOM 847 N N . GLY A 1 116 ? 15.351 9.152 -5.894 1.00 65.44 116 GLY A N 1
ATOM 848 C CA . GLY A 1 116 ? 15.690 10.576 -5.968 1.00 65.44 116 GLY A CA 1
ATOM 849 C C . GLY A 1 116 ? 14.563 11.503 -6.425 1.00 65.44 116 GLY A C 1
ATOM 850 O O . GLY A 1 116 ? 13.466 11.079 -6.787 1.00 65.44 116 GLY A O 1
ATOM 851 N N . ASP A 1 117 ? 14.860 12.804 -6.392 1.00 64.81 117 ASP A N 1
ATOM 852 C CA . ASP A 1 117 ? 13.937 13.843 -6.841 1.00 64.81 117 ASP A CA 1
ATOM 853 C C . ASP A 1 117 ? 13.961 13.931 -8.365 1.00 64.81 117 ASP A C 1
ATOM 855 O O . ASP A 1 117 ? 14.945 14.350 -8.975 1.00 64.81 117 ASP A O 1
ATOM 859 N N . VAL A 1 118 ? 12.853 13.535 -8.986 1.00 62.00 118 VAL A N 1
ATOM 860 C CA . VAL A 1 118 ? 12.625 13.742 -10.415 1.00 62.00 118 VAL A CA 1
ATOM 861 C C . VAL A 1 118 ? 11.839 15.037 -10.567 1.00 62.00 118 VAL A C 1
ATOM 863 O O . VAL A 1 118 ? 10.688 15.127 -10.144 1.00 62.00 118 VAL A O 1
ATOM 866 N N . SER A 1 119 ? 12.464 16.051 -11.162 1.00 62.12 119 SER A N 1
ATOM 867 C CA . SER A 1 119 ? 11.805 17.327 -11.430 1.00 62.12 119 SER A CA 1
ATOM 868 C C . SER A 1 119 ? 11.015 17.247 -12.733 1.00 62.12 119 SER A C 1
ATOM 870 O O . SER A 1 119 ? 11.596 17.277 -13.818 1.00 62.12 119 SER A O 1
ATOM 872 N N . LEU A 1 120 ? 9.683 17.200 -12.638 1.00 65.94 120 LEU A N 1
ATOM 873 C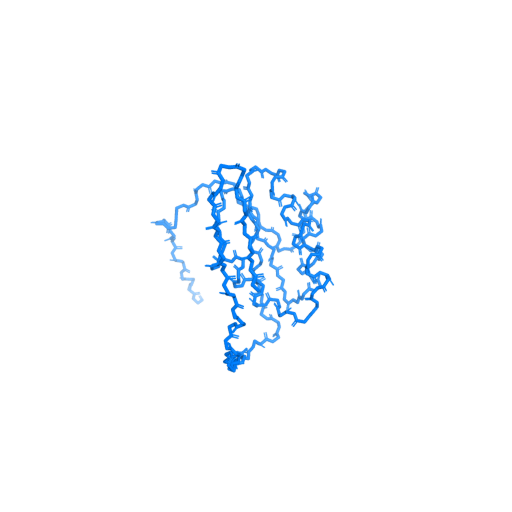 CA . LEU A 1 120 ? 8.787 17.210 -13.805 1.00 65.94 120 LEU A CA 1
ATOM 874 C C . LEU A 1 120 ? 8.844 18.522 -14.607 1.00 65.94 120 LEU A C 1
ATOM 876 O O . LEU A 1 120 ? 8.409 18.561 -15.753 1.00 65.94 120 LEU A O 1
ATOM 880 N N . SER A 1 121 ? 9.440 19.585 -14.054 1.00 70.19 121 SER A N 1
ATOM 881 C CA . SER A 1 121 ? 9.584 20.893 -14.713 1.00 70.19 121 SER A CA 1
ATOM 882 C C . SER A 1 121 ? 10.502 20.905 -15.945 1.00 70.19 121 SER A C 1
ATOM 884 O O . SER A 1 121 ? 10.705 21.959 -16.541 1.00 70.19 121 SER A O 1
ATOM 886 N N . ARG A 1 122 ? 11.076 19.758 -16.330 1.00 77.81 122 ARG A N 1
ATOM 887 C CA . ARG A 1 122 ? 11.978 19.618 -17.486 1.00 77.81 122 ARG A CA 1
ATOM 888 C C . ARG A 1 122 ? 11.509 18.583 -18.507 1.00 77.81 122 ARG A C 1
ATOM 890 O O . ARG A 1 122 ? 12.314 18.120 -19.312 1.00 77.81 122 ARG A O 1
ATOM 897 N N . ALA A 1 123 ? 10.237 18.188 -18.469 1.00 86.12 123 ALA A N 1
ATOM 898 C CA . ALA A 1 123 ? 9.704 17.277 -19.472 1.00 86.12 123 ALA A CA 1
ATOM 899 C C . ALA A 1 123 ? 9.751 17.929 -20.866 1.00 86.12 123 ALA A C 1
ATOM 901 O O . ALA A 1 123 ? 9.243 19.032 -21.061 1.00 86.12 123 ALA A O 1
ATOM 902 N N . VAL A 1 124 ? 10.362 17.240 -21.831 1.00 89.44 124 VAL A N 1
ATOM 903 C CA . VAL A 1 124 ? 10.360 17.629 -23.247 1.00 89.44 124 VAL A CA 1
ATOM 904 C C . VAL A 1 124 ? 9.355 16.749 -23.969 1.00 89.44 124 VAL A C 1
ATOM 906 O O . VAL A 1 124 ? 9.433 15.524 -23.888 1.00 89.44 124 VAL A O 1
ATOM 909 N N . PHE A 1 125 ? 8.401 17.365 -24.661 1.00 91.19 125 PHE A N 1
ATOM 910 C CA . PHE A 1 125 ? 7.399 16.638 -25.434 1.00 91.19 125 PHE A CA 1
ATOM 911 C C . PHE A 1 125 ? 7.892 16.514 -26.873 1.00 91.19 125 PHE A C 1
ATOM 913 O O . PHE A 1 125 ? 8.149 17.519 -27.534 1.00 91.19 125 PHE A O 1
ATOM 920 N N . VAL A 1 126 ? 8.053 15.279 -27.345 1.00 94.31 126 VAL A N 1
ATOM 921 C CA . VAL A 1 126 ? 8.531 14.976 -28.698 1.00 94.31 126 VAL A CA 1
ATOM 922 C C . VAL A 1 126 ? 7.359 14.455 -29.520 1.00 94.31 126 VAL A C 1
ATOM 924 O O . VAL A 1 126 ? 6.740 13.461 -29.150 1.00 94.31 126 VAL A O 1
ATOM 927 N N . PHE A 1 127 ? 7.075 15.118 -30.640 1.00 94.00 127 PHE A N 1
ATOM 928 C CA . PHE A 1 127 ? 6.043 14.724 -31.597 1.00 94.00 127 PHE A CA 1
ATOM 929 C C . PHE A 1 127 ? 6.739 14.259 -32.882 1.00 94.00 127 PHE A C 1
ATOM 931 O O . PHE A 1 127 ? 7.215 15.107 -33.642 1.00 94.00 127 PHE A O 1
ATOM 938 N N . PRO A 1 128 ? 6.896 12.940 -33.096 1.00 92.12 128 PRO A N 1
ATOM 939 C CA . PRO A 1 128 ? 7.534 12.430 -34.301 1.00 92.12 128 PRO A CA 1
ATOM 940 C C . PRO A 1 128 ? 6.699 12.773 -35.541 1.00 92.12 128 PRO A C 1
ATOM 942 O O . PRO A 1 128 ? 5.475 12.881 -35.471 1.00 92.12 128 PRO A O 1
ATOM 945 N N . GLY A 1 129 ? 7.386 12.972 -36.668 1.00 93.06 129 GLY A N 1
ATOM 946 C CA . GLY A 1 129 ? 6.747 13.179 -37.966 1.00 93.06 129 GLY A CA 1
ATOM 947 C C . GLY A 1 129 ? 6.102 11.905 -38.521 1.00 93.06 129 GLY A C 1
ATOM 948 O O . GLY A 1 129 ? 6.129 10.852 -37.883 1.00 93.06 129 GLY A O 1
ATOM 949 N N . GLN A 1 130 ? 5.531 12.039 -39.719 1.00 79.56 130 GLN A N 1
ATOM 950 C CA . GLN A 1 130 ? 4.993 10.934 -40.521 1.00 79.56 130 GLN A CA 1
ATOM 951 C C . GLN A 1 130 ? 6.092 10.109 -41.198 1.00 79.56 130 GLN A C 1
ATOM 953 O O . GLN A 1 130 ? 7.136 10.708 -41.553 1.00 79.56 130 GLN A O 1
#

Organism: NCBI:txid1676386

pLDDT: mean 89.73, std 10.83, range [59.94, 98.56]

Radius of gyration: 20.84 Å; chains: 1; bounding box: 40×33×81 Å